Protein AF-L7VRY0-F1 (afdb_monomer_lite)

Foldseek 3Di:
DPPPPPDPPPDPVQFPDWDDDPPDTDTDGPCPCPPHDPVRVVVVVVVVVVVVVVVVVVVVVD

Organism: Thermoclostridium stercorarium (strain ATCC 35414 / DSM 8532 / NCIMB 11754) (NCBI:txid1121335)

Radius of gyration: 14.59 Å; chains: 1; bounding box: 47×25×27 Å

Structure (mmCIF, N/CA/C/O backbone):
data_AF-L7VRY0-F1
#
_entry.id   AF-L7VRY0-F1
#
loop_
_atom_site.group_PDB
_atom_site.id
_atom_site.type_symbol
_atom_site.label_atom_id
_atom_site.label_alt_id
_atom_site.label_comp_id
_atom_site.label_asym_id
_atom_site.label_entity_id
_atom_site.label_seq_id
_atom_site.pdbx_PDB_ins_code
_atom_site.Cartn_x
_atom_site.Cartn_y
_atom_site.Cartn_z
_atom_site.occupancy
_atom_site.B_iso_or_equiv
_atom_site.auth_seq_id
_atom_site.auth_comp_id
_atom_site.auth_asym_id
_atom_site.auth_atom_id
_atom_site.pdbx_PDB_model_num
ATOM 1 N N . MET A 1 1 ? -29.740 0.950 2.539 1.00 35.62 1 MET A N 1
ATOM 2 C CA . MET A 1 1 ? -28.545 1.481 3.228 1.00 35.62 1 MET A CA 1
ATOM 3 C C . MET A 1 1 ? -27.676 2.173 2.193 1.00 35.62 1 MET A C 1
ATOM 5 O O . MET A 1 1 ? -27.250 1.511 1.257 1.00 35.62 1 MET A O 1
ATOM 9 N N . LEU A 1 2 ? -27.471 3.489 2.304 1.00 40.12 2 LEU A N 1
ATOM 10 C CA . LEU A 1 2 ? -26.474 4.194 1.494 1.00 40.12 2 LEU A CA 1
ATOM 11 C C . LEU A 1 2 ? -25.097 3.883 2.089 1.00 40.12 2 LEU A C 1
ATOM 13 O O . LEU A 1 2 ? -24.776 4.356 3.176 1.00 40.12 2 LEU A O 1
ATOM 17 N N . VAL A 1 3 ? -24.296 3.069 1.404 1.00 47.41 3 VAL A N 1
ATOM 18 C CA . VAL A 1 3 ? -22.886 2.893 1.760 1.00 47.41 3 VAL A CA 1
ATOM 19 C C . VAL A 1 3 ? -22.152 4.116 1.217 1.00 47.41 3 VAL A C 1
ATOM 21 O O . VAL A 1 3 ? -21.860 4.191 0.024 1.00 47.41 3 VAL A O 1
ATOM 24 N N . MET A 1 4 ? -21.922 5.122 2.065 1.00 45.53 4 MET A N 1
ATOM 25 C CA . MET A 1 4 ? -21.050 6.245 1.716 1.00 45.53 4 MET A CA 1
ATOM 26 C C . MET A 1 4 ? -19.636 5.690 1.536 1.00 45.53 4 MET A C 1
ATOM 28 O O . MET A 1 4 ? -18.962 5.367 2.513 1.00 45.53 4 MET A O 1
ATOM 32 N N . LYS A 1 5 ? -19.188 5.549 0.285 1.00 51.09 5 LYS A N 1
ATOM 33 C CA . LYS A 1 5 ? -17.776 5.313 -0.021 1.00 51.09 5 LYS A CA 1
ATOM 34 C C . LYS A 1 5 ? -17.007 6.538 0.456 1.00 51.09 5 LYS A C 1
ATOM 36 O O . LYS A 1 5 ? -17.057 7.587 -0.176 1.00 51.09 5 LYS A O 1
ATOM 41 N N . LYS A 1 6 ? -16.351 6.422 1.607 1.00 52.28 6 LYS A N 1
ATOM 42 C CA . LYS A 1 6 ? -15.449 7.457 2.101 1.00 52.28 6 LYS A CA 1
ATOM 43 C C . LYS A 1 6 ? -14.198 7.390 1.228 1.00 52.28 6 LYS A C 1
ATOM 45 O O . LYS A 1 6 ? -13.424 6.440 1.337 1.00 52.28 6 LYS A O 1
ATOM 50 N N . GLU A 1 7 ? -14.078 8.325 0.292 1.00 56.69 7 GLU A N 1
ATOM 51 C CA . GLU A 1 7 ? -12.893 8.453 -0.553 1.00 56.69 7 GLU A CA 1
ATOM 52 C C . GLU A 1 7 ? -11.655 8.617 0.332 1.00 56.69 7 GLU A C 1
ATOM 54 O O . GLU A 1 7 ? -11.675 9.331 1.339 1.00 56.69 7 GLU A O 1
ATOM 59 N N . ILE A 1 8 ? -10.588 7.899 -0.017 1.00 58.16 8 ILE A N 1
ATOM 60 C CA . ILE A 1 8 ? -9.284 8.078 0.613 1.00 58.16 8 ILE A CA 1
ATOM 61 C C . ILE A 1 8 ? -8.771 9.412 0.078 1.00 58.16 8 ILE A C 1
ATOM 63 O O . ILE A 1 8 ? -8.361 9.499 -1.075 1.00 58.16 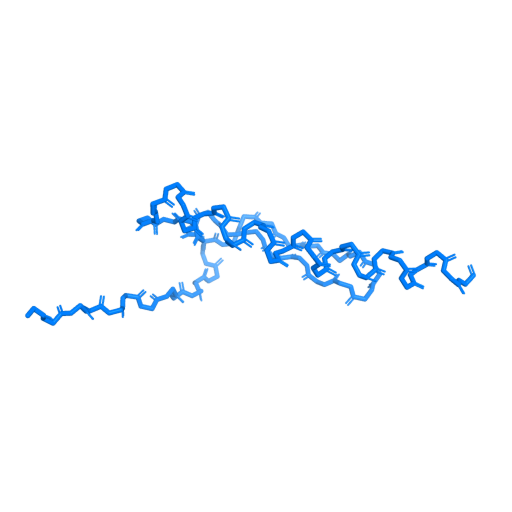8 ILE A O 1
ATOM 67 N N . VAL A 1 9 ? -8.877 10.468 0.881 1.00 61.00 9 VAL A N 1
ATOM 68 C CA . VAL A 1 9 ? -8.284 11.759 0.538 1.00 61.00 9 VAL A CA 1
ATOM 69 C C . VAL A 1 9 ? -6.793 11.633 0.825 1.00 61.00 9 VAL A C 1
ATOM 71 O O . VAL A 1 9 ? -6.393 11.581 1.986 1.00 61.00 9 VAL A O 1
ATOM 74 N N . GLU A 1 10 ? -5.982 11.523 -0.225 1.00 63.19 10 GLU A N 1
ATOM 75 C CA . GLU A 1 10 ? -4.524 11.584 -0.121 1.00 63.19 10 GLU A CA 1
ATOM 76 C C . GLU A 1 10 ? -4.139 13.009 0.286 1.00 63.19 10 GLU A C 1
ATOM 78 O O . GLU A 1 10 ? -4.125 13.927 -0.532 1.00 63.19 10 GLU A O 1
ATOM 83 N N . ARG A 1 11 ? -3.895 13.215 1.580 1.00 71.75 11 ARG A N 1
ATOM 84 C CA . ARG A 1 11 ? -3.433 14.497 2.115 1.00 71.75 11 ARG A CA 1
ATOM 85 C C . ARG A 1 11 ? -1.925 14.409 2.309 1.00 71.75 11 ARG A C 1
ATOM 87 O O . ARG A 1 11 ? -1.443 13.433 2.876 1.00 71.75 11 ARG A O 1
ATOM 94 N N . GLU A 1 12 ? -1.179 15.406 1.838 1.00 67.94 12 GLU A N 1
ATOM 95 C CA . GLU A 1 12 ? 0.293 15.419 1.939 1.00 67.94 12 GLU A CA 1
ATOM 96 C C . GLU A 1 12 ? 0.789 15.325 3.390 1.00 67.94 12 GLU A C 1
ATOM 98 O O . GLU A 1 12 ? 1.818 14.716 3.646 1.00 67.94 12 GLU A O 1
ATOM 103 N N . GLU A 1 13 ? 0.017 15.848 4.343 1.00 71.69 13 GLU A N 1
ATOM 104 C CA . GLU A 1 13 ? 0.263 15.751 5.792 1.00 71.69 13 GLU A CA 1
ATOM 105 C C . GLU A 1 13 ? 0.279 14.311 6.337 1.00 71.69 13 GLU A C 1
ATOM 107 O O . GLU A 1 13 ? 0.878 14.065 7.379 1.00 71.69 13 GLU A O 1
ATOM 112 N N . ASP A 1 14 ? -0.349 13.360 5.639 1.00 82.00 14 ASP A N 1
ATOM 113 C CA . ASP A 1 14 ? -0.396 11.955 6.051 1.00 82.00 14 ASP A CA 1
ATOM 114 C C . ASP A 1 14 ? 0.745 11.122 5.424 1.00 82.00 14 ASP A C 1
ATOM 116 O O . ASP A 1 14 ? 0.835 9.921 5.689 1.00 82.00 14 ASP A O 1
ATOM 120 N N . LEU A 1 15 ? 1.585 11.719 4.563 1.00 84.50 15 LEU A N 1
ATOM 121 C CA . LEU A 1 15 ? 2.716 11.050 3.918 1.00 84.50 15 LEU A CA 1
ATOM 122 C C . LEU A 1 15 ? 3.840 10.840 4.938 1.00 84.50 15 LEU A C 1
ATOM 124 O O . LEU A 1 15 ? 4.475 11.784 5.399 1.00 84.50 15 LEU A O 1
ATOM 128 N N . VAL A 1 16 ? 4.093 9.581 5.268 1.00 87.38 16 VAL A N 1
ATOM 129 C CA . VAL A 1 16 ? 5.158 9.171 6.187 1.00 87.38 16 VAL A CA 1
ATOM 130 C C . VAL A 1 16 ? 6.484 9.080 5.449 1.00 87.38 16 VAL A C 1
ATOM 132 O O . VAL A 1 16 ? 7.511 9.511 5.965 1.00 87.38 16 VAL A O 1
ATOM 135 N N . GLU A 1 17 ? 6.468 8.515 4.240 1.00 87.69 17 GLU A N 1
ATOM 136 C CA . GLU A 1 17 ? 7.687 8.295 3.471 1.00 87.69 17 GLU A CA 1
ATOM 137 C C . GLU A 1 17 ? 7.408 8.225 1.968 1.00 87.69 17 GLU A C 1
ATOM 139 O O . GLU A 1 17 ? 6.373 7.721 1.526 1.00 87.69 17 GLU A O 1
ATOM 144 N N . GLU A 1 18 ? 8.359 8.702 1.172 1.00 91.50 18 GLU A N 1
ATOM 145 C CA . GLU A 1 18 ? 8.328 8.630 -0.284 1.00 91.50 18 GLU A CA 1
ATOM 146 C C . GLU A 1 18 ? 9.717 8.270 -0.803 1.00 91.50 18 GLU A C 1
ATOM 148 O O . GLU A 1 18 ? 10.712 8.919 -0.479 1.00 91.50 18 GLU A O 1
ATOM 153 N N . PHE A 1 19 ? 9.790 7.228 -1.627 1.00 88.62 19 PHE A N 1
ATOM 154 C CA . PHE A 1 19 ? 11.037 6.821 -2.261 1.00 88.62 19 PHE A CA 1
ATOM 155 C C . PHE A 1 19 ? 10.798 6.129 -3.600 1.00 88.62 19 PHE A C 1
ATOM 157 O O . PHE A 1 19 ? 9.689 5.723 -3.960 1.00 88.62 19 PHE A O 1
ATOM 164 N N . LYS A 1 20 ? 11.877 6.011 -4.376 1.00 87.62 20 LYS A N 1
ATOM 165 C CA . LYS A 1 20 ? 11.871 5.405 -5.709 1.00 87.62 20 LYS A CA 1
ATOM 166 C C . LYS A 1 20 ? 12.752 4.170 -5.740 1.00 87.62 20 LYS A C 1
ATOM 168 O O . LYS A 1 20 ? 13.884 4.200 -5.268 1.00 87.62 20 LYS A O 1
ATOM 173 N N . ILE A 1 21 ? 12.245 3.112 -6.366 1.00 80.62 21 ILE A N 1
ATOM 174 C CA . ILE A 1 21 ? 13.009 1.908 -6.692 1.00 80.62 21 ILE A CA 1
ATOM 175 C C . ILE A 1 21 ? 12.882 1.688 -8.198 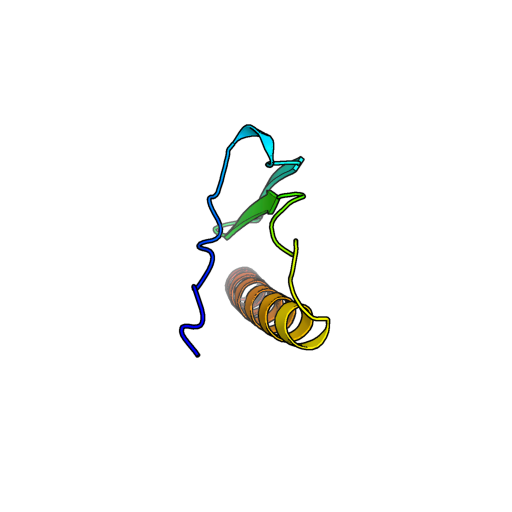1.00 80.62 21 ILE A C 1
ATOM 177 O O . ILE A 1 21 ? 11.837 1.270 -8.696 1.00 80.62 21 ILE A O 1
ATOM 181 N N . GLY A 1 22 ? 13.939 2.018 -8.943 1.00 77.94 22 GLY A N 1
ATOM 182 C CA . GLY A 1 22 ? 13.900 1.997 -10.406 1.00 77.94 22 GLY A CA 1
ATOM 183 C C . GLY A 1 22 ? 12.834 2.938 -10.968 1.00 77.94 22 GLY A C 1
ATOM 184 O O . GLY A 1 22 ? 12.854 4.138 -10.708 1.00 77.94 22 GLY A O 1
ATOM 185 N N . ASN A 1 23 ? 11.898 2.381 -11.738 1.00 81.56 23 ASN A N 1
ATOM 186 C CA . ASN A 1 23 ? 10.745 3.094 -12.291 1.00 81.56 23 ASN A CA 1
ATOM 187 C C . ASN A 1 23 ? 9.509 3.074 -11.371 1.00 81.56 23 ASN A C 1
ATOM 189 O O . ASN A 1 23 ? 8.468 3.611 -11.750 1.00 81.56 23 ASN A O 1
ATOM 193 N N . VAL A 1 24 ? 9.594 2.451 -10.193 1.00 81.00 24 VAL A N 1
ATOM 194 C CA . VAL A 1 24 ? 8.499 2.403 -9.218 1.00 81.00 24 VAL A CA 1
ATOM 195 C C . VAL A 1 24 ? 8.612 3.577 -8.268 1.00 81.00 24 VAL A C 1
ATOM 197 O O . VAL A 1 24 ? 9.676 3.832 -7.699 1.00 81.00 24 VAL A O 1
ATOM 200 N N . HIS A 1 25 ? 7.488 4.255 -8.066 1.00 86.69 25 HIS A N 1
ATOM 201 C CA . HIS A 1 25 ? 7.351 5.281 -7.052 1.00 86.69 25 HIS A CA 1
ATOM 202 C C . HIS A 1 25 ? 6.507 4.747 -5.899 1.00 86.69 25 HIS A C 1
ATOM 204 O O . HIS A 1 25 ? 5.389 4.285 -6.125 1.00 86.69 25 HIS A O 1
ATOM 210 N N . ILE A 1 26 ? 7.054 4.785 -4.687 1.00 85.00 26 ILE A N 1
ATOM 211 C CA . ILE A 1 26 ? 6.409 4.267 -3.485 1.00 85.00 26 ILE A CA 1
ATOM 212 C C . ILE A 1 26 ? 6.128 5.448 -2.566 1.00 85.00 26 ILE A C 1
ATOM 214 O O . ILE A 1 26 ? 7.031 6.215 -2.242 1.00 85.00 26 ILE A O 1
ATOM 218 N N . LYS A 1 27 ? 4.864 5.569 -2.159 1.00 88.31 27 LYS A N 1
ATOM 219 C CA . LYS A 1 27 ? 4.397 6.527 -1.160 1.00 88.31 27 LYS A CA 1
ATOM 220 C C . LYS A 1 27 ? 3.734 5.763 -0.026 1.00 88.31 27 LYS A C 1
ATOM 222 O O . LYS A 1 27 ? 2.838 4.955 -0.271 1.00 88.31 27 LYS A O 1
ATOM 227 N N . ILE A 1 28 ? 4.181 6.011 1.195 1.00 84.62 28 ILE A N 1
ATOM 228 C CA . ILE A 1 28 ? 3.655 5.405 2.414 1.00 84.62 28 ILE A CA 1
ATOM 229 C C . ILE A 1 28 ? 2.876 6.483 3.152 1.00 84.62 28 ILE A C 1
ATOM 231 O O . ILE A 1 28 ? 3.453 7.486 3.560 1.00 84.62 28 ILE A O 1
ATOM 235 N N . TYR A 1 29 ? 1.574 6.268 3.330 1.00 87.31 29 TYR A N 1
ATOM 236 C CA . TYR A 1 29 ? 0.710 7.165 4.093 1.00 87.31 29 TYR A CA 1
ATOM 237 C C . TYR A 1 29 ? 0.231 6.475 5.371 1.00 87.31 29 TYR A C 1
ATOM 239 O O . TYR A 1 29 ? -0.221 5.330 5.313 1.00 87.31 29 TYR A O 1
ATOM 247 N N . ASP A 1 30 ? 0.247 7.183 6.500 1.00 82.75 30 ASP A N 1
ATOM 248 C CA . ASP A 1 30 ? -0.239 6.666 7.791 1.00 82.75 30 ASP A CA 1
ATOM 249 C C . ASP A 1 30 ? -1.743 6.345 7.731 1.00 82.75 30 ASP A C 1
ATOM 251 O O . ASP A 1 30 ? -2.247 5.369 8.289 1.00 82.75 30 ASP A O 1
ATOM 255 N N . THR A 1 31 ? -2.488 7.137 6.960 1.00 83.38 31 THR A N 1
ATOM 256 C CA . THR A 1 31 ? -3.943 7.019 6.851 1.00 83.38 31 THR A CA 1
ATOM 257 C C . THR A 1 31 ? -4.415 6.038 5.781 1.00 83.38 31 THR A C 1
ATOM 259 O O . THR A 1 31 ? -5.620 5.790 5.687 1.00 83.38 31 THR A O 1
ATOM 262 N N . TYR A 1 32 ? -3.510 5.428 5.007 1.00 79.12 32 TYR A N 1
ATOM 263 C CA . TYR A 1 32 ? -3.870 4.635 3.824 1.00 79.12 32 TYR A CA 1
ATOM 264 C C . TYR A 1 32 ? -4.815 3.468 4.138 1.00 79.12 32 TYR A C 1
ATOM 266 O O . TYR A 1 32 ? -5.783 3.216 3.417 1.00 79.12 32 TYR A O 1
ATOM 274 N N . CYS A 1 33 ? -4.569 2.788 5.259 1.00 80.25 33 CYS A N 1
ATOM 275 C CA . CYS A 1 33 ? -5.369 1.659 5.736 1.00 80.25 33 CYS A CA 1
ATOM 276 C C . CYS A 1 33 ? -6.371 2.047 6.836 1.00 80.25 33 CYS A C 1
ATOM 278 O O . CYS A 1 33 ? -7.013 1.180 7.430 1.00 80.25 33 CYS A O 1
ATOM 280 N N . LYS A 1 34 ? -6.543 3.344 7.119 1.00 83.94 34 LYS A N 1
ATOM 281 C CA . LYS A 1 34 ? -7.437 3.813 8.183 1.00 83.94 34 LYS A CA 1
ATOM 282 C C . LYS A 1 34 ? -8.893 3.469 7.856 1.00 83.94 34 LYS A C 1
ATOM 284 O O . LYS A 1 34 ? -9.374 3.724 6.753 1.00 83.94 34 LYS A O 1
ATOM 289 N N . ASN A 1 35 ? -9.615 2.944 8.848 1.00 86.06 35 ASN A N 1
ATOM 290 C CA . ASN A 1 35 ? -11.008 2.481 8.732 1.00 86.06 35 ASN A CA 1
ATOM 291 C C . ASN A 1 35 ? -11.227 1.337 7.726 1.00 86.06 35 ASN A C 1
ATOM 293 O O . ASN A 1 35 ? -12.340 1.187 7.225 1.00 86.06 35 ASN A O 1
ATOM 297 N N . LYS A 1 36 ? -10.190 0.559 7.407 1.00 85.56 36 LYS A N 1
ATOM 298 C CA . LYS A 1 36 ? -10.322 -0.650 6.592 1.00 85.56 36 LYS A CA 1
ATOM 299 C C . LYS A 1 36 ? -10.385 -1.881 7.476 1.00 85.56 36 LYS A C 1
ATOM 301 O O . LYS A 1 36 ? -9.731 -1.942 8.517 1.00 85.56 36 LYS A O 1
ATOM 306 N N . THR A 1 37 ? -11.178 -2.849 7.050 1.00 91.62 37 THR A N 1
ATOM 307 C CA . THR A 1 37 ? -11.184 -4.190 7.633 1.00 91.62 37 THR A CA 1
ATOM 308 C C . THR A 1 37 ? -9.878 -4.925 7.306 1.00 91.62 37 THR A C 1
ATOM 310 O O . THR A 1 37 ? -9.213 -4.580 6.323 1.00 91.62 37 THR A O 1
ATOM 313 N N . PRO A 1 38 ? -9.490 -5.943 8.094 1.00 90.88 38 PRO A N 1
ATOM 314 C CA . PRO A 1 38 ? -8.327 -6.775 7.785 1.00 90.88 38 PRO A CA 1
ATOM 315 C C . PRO A 1 38 ? -8.367 -7.364 6.368 1.00 90.88 38 PRO A C 1
ATOM 317 O O . PRO A 1 38 ? -7.345 -7.396 5.685 1.00 90.88 38 PRO A O 1
ATOM 320 N N . GLU A 1 39 ? -9.547 -7.760 5.891 1.00 92.69 39 GLU A N 1
ATOM 321 C CA . GLU A 1 39 ? -9.749 -8.319 4.555 1.00 92.69 39 GLU A CA 1
ATOM 322 C C . GLU A 1 39 ? -9.492 -7.275 3.461 1.00 92.69 39 GLU A C 1
ATOM 324 O O . GLU A 1 39 ? -8.797 -7.546 2.482 1.00 92.69 39 GLU A O 1
ATOM 329 N N . GLU A 1 40 ? -9.999 -6.051 3.633 1.00 87.25 40 GLU A N 1
ATOM 330 C CA . GLU A 1 40 ? -9.734 -4.946 2.705 1.00 87.25 40 GLU A CA 1
ATOM 331 C C . GLU A 1 40 ? -8.254 -4.553 2.689 1.00 87.25 40 GLU A C 1
ATOM 333 O O . GLU A 1 40 ? -7.711 -4.240 1.628 1.00 87.25 40 GLU A O 1
ATOM 338 N N . ILE A 1 41 ? -7.591 -4.584 3.850 1.00 88.94 41 ILE A N 1
ATOM 339 C CA . ILE A 1 41 ? -6.148 -4.345 3.955 1.00 88.94 41 ILE A CA 1
ATOM 340 C C . ILE A 1 41 ? -5.385 -5.422 3.182 1.00 88.94 41 ILE A C 1
ATOM 342 O O . ILE A 1 41 ? -4.496 -5.082 2.404 1.00 88.94 41 ILE A O 1
ATOM 346 N N . GLN A 1 42 ? -5.757 -6.696 3.326 1.00 90.88 42 GLN A N 1
ATOM 347 C CA . GLN A 1 42 ? -5.101 -7.792 2.615 1.00 90.88 42 GLN A CA 1
ATOM 348 C C . GLN A 1 42 ? -5.200 -7.623 1.094 1.00 90.88 42 GLN A C 1
ATOM 350 O O . GLN A 1 42 ? -4.187 -7.690 0.405 1.00 90.88 42 GLN A O 1
ATOM 355 N N . VAL A 1 43 ? -6.387 -7.298 0.570 1.00 92.56 43 VAL A N 1
ATOM 356 C CA . VAL A 1 43 ? -6.591 -7.060 -0.872 1.00 92.56 43 VAL A CA 1
ATOM 357 C C . VAL A 1 43 ? -5.719 -5.909 -1.390 1.00 92.56 43 VAL A C 1
ATOM 359 O O . VAL A 1 43 ? -5.182 -5.966 -2.499 1.00 92.56 43 VAL A O 1
ATOM 362 N N . ILE A 1 44 ? -5.560 -4.851 -0.593 1.00 88.56 44 ILE A N 1
ATOM 363 C CA . ILE A 1 44 ? -4.697 -3.716 -0.933 1.00 88.56 44 ILE A CA 1
ATOM 364 C C . ILE A 1 44 ? -3.230 -4.143 -0.975 1.00 88.56 44 ILE A C 1
ATOM 366 O O . ILE A 1 44 ? -2.531 -3.830 -1.942 1.00 88.56 44 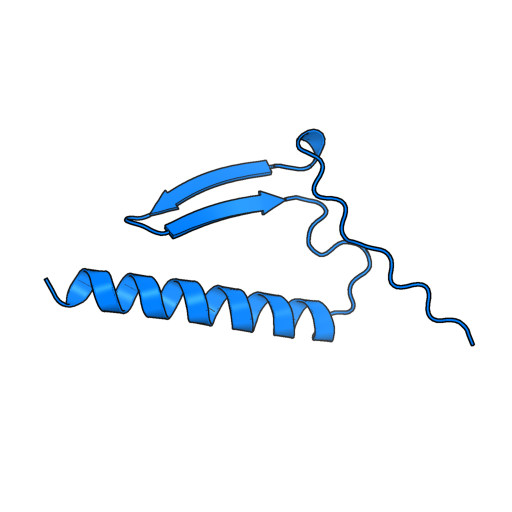ILE A O 1
ATOM 370 N N . LEU A 1 45 ? -2.771 -4.860 0.052 1.00 87.88 45 LEU A N 1
ATOM 371 C CA . LEU A 1 45 ? -1.393 -5.333 0.145 1.00 87.88 45 LEU A CA 1
ATOM 372 C C . LEU A 1 45 ? -1.058 -6.312 -0.984 1.00 87.88 45 LEU A C 1
ATOM 374 O O . LEU A 1 45 ? 0.005 -6.181 -1.589 1.00 87.88 45 LEU A O 1
ATOM 378 N N . ASP A 1 46 ? -1.977 -7.211 -1.339 1.00 91.62 46 ASP A N 1
ATOM 379 C CA . ASP A 1 46 ? -1.810 -8.146 -2.455 1.00 91.62 46 ASP A CA 1
ATOM 380 C C . ASP A 1 46 ? -1.633 -7.403 -3.786 1.00 91.62 46 ASP A C 1
ATOM 382 O O . ASP A 1 46 ? -0.731 -7.713 -4.569 1.00 91.62 46 ASP A O 1
ATOM 386 N N . ARG A 1 47 ? -2.434 -6.354 -4.025 1.00 90.88 47 ARG A N 1
ATOM 387 C CA . ARG A 1 47 ? -2.300 -5.512 -5.223 1.00 90.88 47 ARG A CA 1
ATOM 388 C C . ARG A 1 47 ? -0.954 -4.787 -5.262 1.00 90.88 47 ARG A C 1
ATOM 390 O O . ARG A 1 47 ? -0.310 -4.750 -6.310 1.00 90.88 47 ARG A O 1
ATOM 397 N N . CYS A 1 48 ? -0.527 -4.204 -4.143 1.00 87.56 48 CYS A N 1
ATOM 398 C CA . CYS A 1 48 ? 0.769 -3.528 -4.045 1.00 87.56 48 CYS A CA 1
ATOM 399 C C . CYS A 1 48 ? 1.931 -4.508 -4.268 1.00 87.56 48 CYS A C 1
ATOM 401 O O . CYS A 1 48 ? 2.856 -4.198 -5.018 1.00 87.56 48 CYS A O 1
ATOM 403 N N . SER A 1 49 ? 1.846 -5.704 -3.678 1.00 88.50 49 SER A N 1
ATOM 404 C CA . SER A 1 49 ? 2.823 -6.784 -3.837 1.00 88.50 49 SER A CA 1
ATOM 405 C C . SER A 1 49 ? 2.958 -7.214 -5.299 1.00 88.50 49 SER A C 1
ATOM 407 O O . SER A 1 49 ? 4.072 -7.290 -5.818 1.00 88.50 49 SER A O 1
ATOM 409 N N . TYR A 1 50 ? 1.835 -7.392 -6.003 1.00 90.44 50 TYR A N 1
ATOM 410 C CA . TYR A 1 50 ? 1.831 -7.698 -7.434 1.00 90.44 50 TYR A CA 1
ATOM 411 C C . TYR A 1 50 ? 2.550 -6.621 -8.260 1.00 90.44 50 TYR A C 1
ATOM 413 O O . TYR A 1 50 ? 3.448 -6.940 -9.037 1.00 90.44 50 TYR A O 1
ATOM 421 N N . ILE A 1 51 ? 2.216 -5.339 -8.059 1.00 87.44 51 ILE A N 1
ATOM 422 C CA . ILE A 1 51 ? 2.833 -4.220 -8.798 1.00 87.44 51 ILE A CA 1
ATOM 423 C C . ILE A 1 51 ? 4.346 -4.155 -8.541 1.00 87.44 51 ILE A C 1
ATOM 425 O O . ILE A 1 51 ? 5.128 -3.975 -9.479 1.00 87.44 51 ILE A O 1
ATOM 429 N N . ALA A 1 52 ? 4.761 -4.318 -7.283 1.00 84.69 52 ALA A N 1
ATOM 430 C CA . ALA A 1 52 ? 6.169 -4.315 -6.904 1.00 84.69 52 ALA A CA 1
ATOM 431 C C . ALA A 1 52 ? 6.927 -5.512 -7.504 1.00 84.69 52 ALA A C 1
ATOM 433 O O . ALA A 1 52 ? 8.021 -5.339 -8.043 1.00 84.69 52 ALA A O 1
ATOM 434 N N . SER A 1 53 ? 6.335 -6.709 -7.466 1.00 86.25 53 SER A N 1
ATOM 435 C CA . SER A 1 53 ? 6.919 -7.936 -8.022 1.00 86.25 53 SER A CA 1
ATOM 436 C C . SER A 1 53 ? 7.098 -7.856 -9.541 1.00 86.25 53 SER A C 1
ATOM 438 O O . SER A 1 53 ? 8.171 -8.166 -10.065 1.00 86.25 53 SER A O 1
ATOM 440 N N . GLU A 1 54 ? 6.086 -7.352 -10.247 1.00 86.62 54 GLU A N 1
ATOM 441 C CA . GLU A 1 54 ? 6.123 -7.086 -11.688 1.00 86.62 54 GLU A CA 1
ATOM 442 C C . GLU A 1 54 ? 7.255 -6.121 -12.062 1.00 86.62 54 GLU A C 1
ATOM 444 O O . GLU A 1 54 ? 8.017 -6.348 -13.005 1.00 86.62 54 GLU A O 1
ATOM 449 N N . ALA A 1 55 ? 7.397 -5.029 -11.312 1.00 83.44 55 ALA A N 1
ATOM 450 C CA . ALA A 1 55 ? 8.453 -4.061 -11.564 1.00 83.44 55 ALA A CA 1
ATOM 451 C C . ALA A 1 55 ? 9.856 -4.615 -11.271 1.00 83.44 55 ALA A C 1
ATOM 453 O O . ALA A 1 55 ? 10.775 -4.390 -12.060 1.00 83.44 55 ALA A O 1
ATOM 454 N N . LEU A 1 56 ? 10.014 -5.387 -10.192 1.00 81.69 56 LEU A N 1
ATOM 455 C CA . LEU A 1 56 ? 11.276 -6.049 -9.862 1.00 81.69 56 LEU A CA 1
ATOM 456 C C . LEU A 1 56 ? 11.672 -7.087 -10.926 1.00 81.69 56 LEU A C 1
ATOM 458 O O . LEU A 1 56 ? 12.845 -7.203 -11.282 1.00 81.69 56 LEU A O 1
ATOM 462 N N . SER A 1 57 ? 10.696 -7.816 -11.469 1.00 83.50 57 SER A N 1
ATOM 463 C CA . SER A 1 57 ? 10.914 -8.809 -12.530 1.00 83.50 57 SER A CA 1
ATOM 464 C C . SER A 1 57 ? 11.402 -8.160 -13.830 1.00 83.50 57 SER A C 1
ATOM 466 O O . SER A 1 57 ? 12.319 -8.674 -14.475 1.00 83.50 57 SER A O 1
ATOM 468 N N . ARG A 1 58 ? 10.866 -6.980 -14.177 1.00 78.75 58 ARG A N 1
ATOM 469 C CA . ARG A 1 58 ? 11.359 -6.171 -15.306 1.00 78.75 58 ARG A CA 1
ATOM 470 C C . ARG A 1 58 ? 12.800 -5.696 -15.107 1.00 78.75 58 ARG A C 1
ATOM 472 O O . ARG A 1 58 ? 13.561 -5.698 -16.067 1.00 78.75 58 ARG A O 1
ATOM 479 N N . GLN A 1 59 ? 13.194 -5.341 -13.882 1.00 72.31 59 GLN A N 1
ATOM 480 C CA . GLN A 1 59 ? 14.575 -4.944 -13.573 1.00 72.31 59 GLN A CA 1
ATOM 481 C C . GLN A 1 59 ? 15.592 -6.076 -13.748 1.00 72.31 59 GLN A C 1
ATOM 483 O O . GLN A 1 59 ? 16.697 -5.820 -14.207 1.00 72.31 59 GLN A O 1
ATOM 488 N N . LYS A 1 60 ? 15.236 -7.317 -13.391 1.00 62.94 60 LYS A N 1
ATOM 489 C CA . LYS A 1 60 ? 16.139 -8.478 -13.512 1.00 62.94 60 LYS A CA 1
ATOM 490 C C . LYS A 1 60 ? 16.327 -8.983 -14.946 1.00 62.94 60 LYS A C 1
ATOM 492 O O . LYS A 1 60 ? 17.177 -9.837 -15.165 1.00 62.94 60 LYS A O 1
ATOM 497 N N . SER A 1 61 ? 15.519 -8.509 -15.892 1.00 58.88 61 SER A N 1
ATOM 498 C CA . SER A 1 61 ? 15.571 -8.936 -17.298 1.00 58.88 61 SER A CA 1
ATOM 499 C C . SER A 1 61 ? 16.528 -8.089 -18.155 1.00 58.88 61 SER A C 1
ATOM 501 O O . SER A 1 61 ? 16.444 -8.141 -19.381 1.00 58.88 61 SER A O 1
ATOM 503 N N . ILE A 1 62 ? 17.405 -7.303 -17.520 1.00 47.44 62 ILE A N 1
ATOM 504 C CA . ILE A 1 62 ? 18.437 -6.459 -18.143 1.00 47.44 62 ILE A CA 1
ATOM 505 C C . ILE A 1 62 ? 19.811 -6.941 -17.683 1.00 47.44 62 ILE A C 1
ATOM 507 O O . ILE A 1 62 ? 19.956 -7.193 -16.465 1.00 47.44 62 ILE A O 1
#

pLDDT: mean 78.07, std 14.67, range [35.62, 92.69]

Secondary structure (DSSP, 8-state):
-----------GGGEEEEEEETTEEEEEETTTTTT--HHHHHHHHHHHHHHHHHHHHHHHT-

Sequence (62 aa):
MLVMKKEIVEREEDLVEEFKIGNVHIKIYDTYCKNKTPEEIQVILDRCSYIASEALSRQKSI

=== Feature glossary ===
Reading guide. The protein is described through the following features:

Foldseek 3Di. A 3Di character summarizes, for each residue, the relative orientation of the Cα frame of its nearest spatial neighbor. Because it encodes fold topology rather than chemistry, 3Di alignments detect remote structural similarity that sequence alignment misses.

Contact-map, Ramachandran, and PAE plots. Plot images: a contact map (which residues are close in 3D, as an N×N binary image), a Ramachandran scatter (backbone torsion angles, revealing secondary-structure composition at a glance), and — for AlphaFold structures — a PAE heat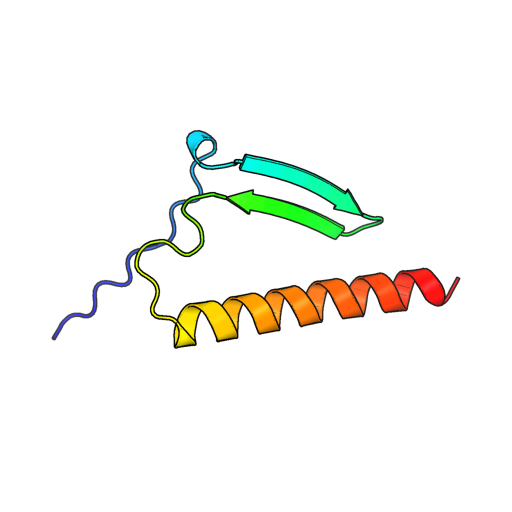map (pairwise prediction confidence).

Radius of gyration, Cα contacts, bounding box. Radius of gyration (Rg) is the root-mean-square distance of Cα atoms from their centroid — a single number for overall size and compactness. A globular domain of N residues has Rg ≈ 2.2·N^0.38 Å; an extended or disordered chain has a much larger Rg. The Cα conta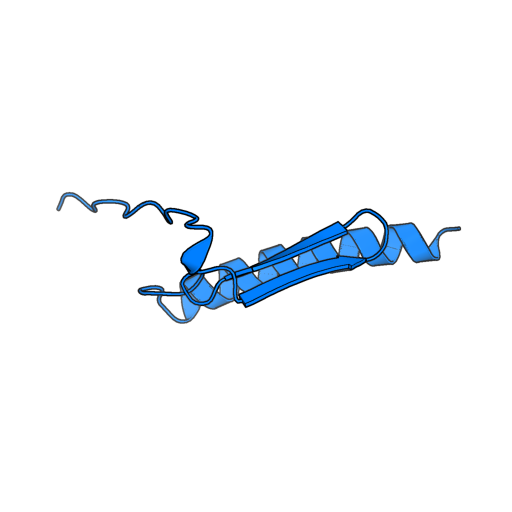ct count is the number of residue pairs whose Cα atoms are within 8 Å and are more than four positions apart in sequence — a standard proxy for tertiary packing density. The bounding box is the smallest axis-aligned box enclosing all Cα atoms.

Secondary structure (8-state, DSSP). Eight-state secondary structure (DSSP): H is the canonical α-helix, G the tighter 3₁₀-helix, I the wider π-helix; E/B are β-structure, T and S are turns and bends, and '-' is everything else. DSSP derives these from the pattern of main-chain N–H···O=C hydrogen bonds, not from the sequence.

B-factor. B-factor (Debye–Waller factor) reflects atomic displacement in the crystal lattice. It is an experimental observable (units Å²), not a prediction; low values mean the atom is pinned down, high values mean it moves or is heterogeneous across the crystal.

pLDDT. pLDDT is the predicted lDDT-Cα score: AlphaFold's confidence that the local environment of each residue (all inter-atomic distances within 15 Å) is correctly placed. It is a per-residue number between 0 and 100, with higher meaning more reliable.

Nearest PDB structures. Nearest PDB neighbors are the top structural matches found by Foldseek when searching this structure against the entire Protein Data Bank. Each hit reports a TM-score (0 to 1; >0.5 almost always implies the same fold) and an E-value. These are *structural* homologs — they may share no detectable sequence similarity.

Solvent-accessible surface area. Accessible surface area quantifies burial. A residue with SASA near zero is packed into the hydrophobic core; one with SASA >100 Å² sits on the surface. Computed here via the Shrake–Rupley numerical algorithm with a 1.4 Å probe.

Rendered structure images. Structure images are PyMOL renders from six orthogonal camera directions. Cartoon representation draws helices as coils and strands as arrows; sticks shows the backbone as bonds; surface shows the solvent-excluded envelope. Rainbow coloring maps sequence position to hue (blue→red, N→C); chain coloring assigns a distinct color per polypeptide.

Backbone torsions (φ/ψ). φ (phi) and ψ (psi) are the two rotatable backbone dihedrals per residue: φ is the C(i-1)–N–Cα–C torsion, ψ is the N–Cα–C–N(i+1) torsion, both in degrees on (−180°, 180°]. α-helical residues cluster near (−60°, −45°); β-strand residues near (−120°, +130°). A Ramachandran plot is simply a scatter of (φ, ψ) for every residue.

Predicted aligned error. Predicted Aligned Error (PAE) is an AlphaFold confidence matrix: entry (i, j) is the expected error in the position of residue j, in ångströms, when the prediction is superimposed on the true structure at residue i. Low PAE within a block of residues means that block is internally rigid and well-predicted; high PAE between two blocks means their relative placement is uncertain even if each block individually is confident.

mmCIF coordinates. Structure coordinates are given as an mmCIF _atom_site loop: one row per atom with element, residue name, chain id, sequence number, and x/y/z position in Å. Only the four main-chain atoms per res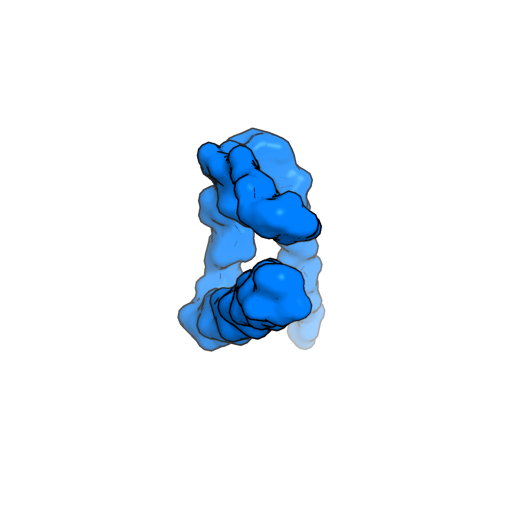idue are included here; side chains are omitted to keep the record compact.

InterPro / GO / CATH / organism. Database cross-references. InterPro integrates a dozen domain/family signature databases into unified entries with residue-range hits. GO terms attach function/process/location labels with evidence codes. CATH codes position the fold in a four-level structural taxonomy. Organism is the NCBI-taxonomy species name.

Secondary structure (3-state, P-SEA). SS3 is a coarse helix/strand/coil call (letters a/b/c) made by the P-SEA algorithm from inter-Cα distances and dihedrals. It is less detailed than DSSP but needs only Cα positions.

Sequence. Sequence gives the chain of amino acids in standard one-letter code (A=alanine, C=cysteine, …, Y=tyrosine), read N→C. It is the only feature that is directly encoded by the gene; all structural features are derived from the folded form of this sequence.